Protein AF-A0A4R4G220-F1 (afdb_monomer_lite)

Sequence (124 aa):
MKGIEKYDNLSEVIPKLLPVLREAIQSEFLEIKEINRECEKFIATCERFPDLKNARYVIFSQHIKKNEHKNELFAFIDAEGNVLRHITGREMELYGLLGSCSNLHVSEEFEEHRRHCSGDECRH

pLDDT: mean 86.61, std 12.98, range [38.03, 97.38]

Foldseek 3Di:
DPDQFFFPCCCVFQVPADPVLRVCCRVLQKDKFFFPCPDPQNVVVCVVVVLLNQFGMKIWGPPDDPVCQQATWIFTAGRNRHTRDIDGSVRGPCPPGGDHPPPTDGDPVNVVVVVV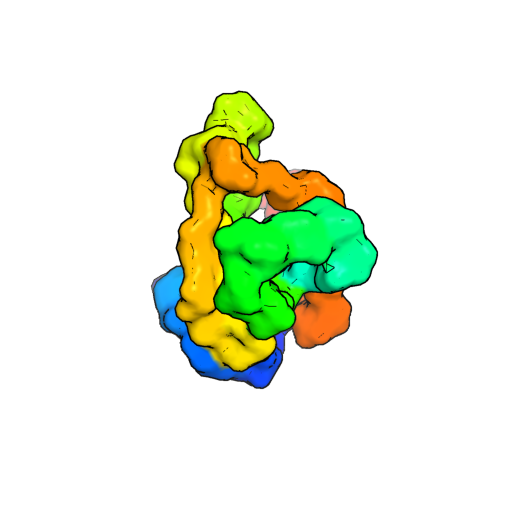VPPDDPDD

Structure (mmCIF, N/CA/C/O backbone):
data_AF-A0A4R4G220-F1
#
_entry.id   AF-A0A4R4G220-F1
#
loop_
_atom_site.group_PDB
_atom_site.id
_atom_site.type_symbol
_atom_site.label_atom_id
_atom_site.label_alt_id
_atom_site.label_comp_id
_atom_site.label_asym_id
_atom_site.label_entity_id
_atom_site.label_seq_id
_atom_site.pdbx_PDB_ins_code
_atom_site.Cartn_x
_atom_site.Cartn_y
_atom_site.Cartn_z
_atom_site.occupancy
_atom_site.B_iso_or_equiv
_atom_site.auth_seq_id
_atom_site.auth_comp_id
_atom_site.auth_asym_id
_atom_site.auth_atom_id
_atom_site.pdbx_PDB_model_num
ATOM 1 N N . MET A 1 1 ? 5.395 0.254 -22.558 1.00 38.81 1 MET A N 1
ATOM 2 C CA . MET A 1 1 ? 6.872 0.314 -22.523 1.00 38.81 1 MET A CA 1
ATOM 3 C C . MET A 1 1 ? 7.297 -0.603 -21.393 1.00 38.81 1 MET A C 1
ATOM 5 O O . MET A 1 1 ? 6.806 -0.395 -20.294 1.00 38.81 1 MET A O 1
ATOM 9 N N . LYS A 1 2 ? 8.079 -1.658 -21.652 1.00 56.09 2 LYS A N 1
ATOM 10 C CA . LYS A 1 2 ? 8.641 -2.470 -20.563 1.00 56.09 2 LYS A CA 1
ATOM 11 C C . LYS A 1 2 ? 9.820 -1.687 -19.990 1.00 56.09 2 LYS A C 1
ATOM 13 O O . LYS A 1 2 ? 10.901 -1.721 -20.565 1.00 56.09 2 LYS A O 1
ATOM 18 N N . GLY A 1 3 ? 9.542 -0.866 -18.981 1.00 71.19 3 GLY A N 1
ATOM 19 C CA . GLY A 1 3 ? 10.583 -0.307 -18.124 1.00 71.19 3 GLY A CA 1
ATOM 20 C C . GLY A 1 3 ? 11.136 -1.396 -17.208 1.00 71.19 3 GLY A C 1
ATOM 21 O O . GLY A 1 3 ? 10.536 -2.465 -17.092 1.00 71.19 3 GLY A O 1
ATOM 22 N N . ILE A 1 4 ? 12.274 -1.118 -16.584 1.00 84.00 4 ILE A N 1
ATOM 23 C CA . ILE A 1 4 ? 12.870 -2.002 -15.584 1.00 84.00 4 ILE A CA 1
ATOM 24 C C . ILE A 1 4 ? 11.982 -1.962 -14.338 1.00 84.00 4 ILE A C 1
ATOM 26 O O . ILE A 1 4 ? 11.670 -0.883 -13.834 1.00 84.00 4 ILE A O 1
ATOM 30 N N . GLU A 1 5 ? 11.528 -3.125 -13.876 1.00 91.44 5 GLU A N 1
ATOM 31 C CA . GLU A 1 5 ? 10.647 -3.221 -12.712 1.00 91.44 5 GLU A CA 1
ATOM 32 C C . GLU A 1 5 ? 11.437 -2.996 -11.421 1.00 91.44 5 GLU A C 1
ATOM 34 O O . GLU A 1 5 ? 12.432 -3.674 -11.171 1.00 91.44 5 GLU A O 1
ATOM 39 N N . LYS A 1 6 ? 10.970 -2.071 -10.575 1.00 93.31 6 LYS A N 1
ATOM 40 C CA . LYS A 1 6 ? 11.562 -1.788 -9.262 1.00 93.31 6 LYS A CA 1
ATOM 41 C C . LYS A 1 6 ? 11.624 -3.020 -8.366 1.00 93.31 6 LYS A C 1
ATOM 43 O O . LYS A 1 6 ? 12.655 -3.255 -7.750 1.00 93.31 6 LYS A O 1
ATOM 48 N N . TYR A 1 7 ? 10.529 -3.766 -8.263 1.00 95.25 7 TYR A N 1
ATOM 49 C CA . TYR A 1 7 ? 10.395 -4.927 -7.387 1.00 95.25 7 TYR A CA 1
ATOM 50 C C . TYR A 1 7 ? 10.150 -6.198 -8.196 1.00 95.25 7 TYR A C 1
ATOM 52 O O . TYR A 1 7 ? 9.171 -6.251 -8.940 1.00 95.25 7 TYR A O 1
ATOM 60 N N . ASP A 1 8 ? 10.961 -7.237 -8.009 1.00 93.94 8 ASP A N 1
ATOM 61 C CA . ASP A 1 8 ? 10.821 -8.497 -8.760 1.00 93.94 8 ASP A CA 1
ATOM 62 C C . ASP A 1 8 ? 9.675 -9.393 -8.247 1.00 93.94 8 ASP A C 1
ATOM 64 O O . ASP A 1 8 ? 9.118 -10.195 -8.995 1.00 93.94 8 ASP A O 1
ATOM 68 N N . ASN A 1 9 ? 9.260 -9.204 -6.991 1.00 95.81 9 ASN A N 1
ATOM 69 C CA . ASN A 1 9 ? 8.305 -10.067 -6.299 1.00 95.81 9 ASN A CA 1
ATOM 70 C C . ASN A 1 9 ? 6.994 -9.365 -5.903 1.00 95.81 9 ASN A C 1
ATOM 72 O O . ASN A 1 9 ? 6.158 -9.950 -5.212 1.00 95.81 9 ASN A O 1
ATOM 76 N N . LEU A 1 10 ? 6.760 -8.121 -6.345 1.00 94.56 10 LEU A N 1
ATOM 77 C CA . LEU A 1 10 ? 5.579 -7.340 -5.943 1.00 94.56 10 LEU A CA 1
ATOM 78 C C . LEU A 1 10 ? 4.257 -8.059 -6.255 1.00 94.56 10 LEU A C 1
ATOM 80 O O . LEU A 1 10 ? 3.328 -8.031 -5.449 1.00 94.56 10 LEU A O 1
ATOM 84 N N . SER A 1 11 ? 4.181 -8.726 -7.409 1.00 93.31 11 SER A N 1
ATOM 85 C CA . SER A 1 11 ? 2.992 -9.485 -7.825 1.00 93.31 11 SER A CA 1
ATOM 86 C C . SER A 1 11 ? 2.765 -10.753 -6.996 1.00 93.31 11 SER A C 1
ATOM 88 O O . SER A 1 11 ? 1.638 -11.236 -6.934 1.00 93.31 11 SER A O 1
ATOM 90 N N . GLU A 1 12 ? 3.812 -11.293 -6.376 1.00 95.06 12 GLU A N 1
ATOM 91 C CA . GLU A 1 12 ? 3.734 -12.474 -5.514 1.00 95.06 12 GLU A CA 1
ATOM 92 C C . GLU A 1 12 ? 3.333 -12.078 -4.092 1.00 95.06 12 GLU A C 1
ATOM 94 O O . GLU A 1 12 ? 2.472 -12.709 -3.481 1.00 95.06 12 GLU A O 1
ATOM 99 N N . VAL A 1 13 ? 3.924 -10.994 -3.583 1.00 95.19 13 VAL A N 1
ATOM 100 C CA . VAL A 1 13 ? 3.699 -10.494 -2.223 1.00 95.19 13 VAL A CA 1
ATOM 101 C C . VAL A 1 13 ? 2.340 -9.809 -2.084 1.00 95.19 13 VAL A C 1
ATOM 103 O O . VAL A 1 13 ? 1.698 -9.940 -1.043 1.00 95.19 13 VAL A O 1
ATOM 106 N N . ILE A 1 14 ? 1.894 -9.080 -3.113 1.00 96.31 14 ILE A N 1
ATOM 107 C CA . ILE A 1 14 ? 0.654 -8.290 -3.094 1.00 96.31 14 ILE A CA 1
ATOM 108 C C . ILE A 1 14 ? -0.201 -8.633 -4.333 1.00 96.31 14 ILE A C 1
ATOM 110 O O . ILE A 1 14 ? -0.364 -7.819 -5.253 1.00 96.31 14 ILE A O 1
ATOM 114 N N . PRO A 1 15 ? -0.749 -9.860 -4.399 1.00 95.50 15 PRO A N 1
ATOM 115 C CA . PRO A 1 15 ? -1.311 -10.420 -5.629 1.00 95.50 15 PRO A CA 1
ATOM 116 C C . PRO A 1 15 ? -2.564 -9.697 -6.134 1.00 95.50 15 PRO A C 1
ATOM 118 O O . PRO A 1 15 ? -2.781 -9.615 -7.346 1.00 95.50 15 PRO A O 1
ATOM 121 N N . LYS A 1 16 ? -3.378 -9.142 -5.229 1.00 97.00 16 LYS A N 1
ATOM 122 C CA . LYS A 1 16 ? -4.639 -8.449 -5.541 1.00 97.00 16 LYS A CA 1
ATOM 123 C C . LYS A 1 16 ? -4.457 -6.952 -5.791 1.00 97.00 16 LYS A C 1
ATOM 125 O O . LYS A 1 16 ? -5.445 -6.251 -6.006 1.00 97.00 16 LYS A O 1
ATOM 130 N N . LEU A 1 17 ? -3.218 -6.451 -5.792 1.00 96.38 17 LEU A N 1
ATOM 131 C CA . LEU A 1 17 ? -2.953 -5.048 -6.086 1.00 96.38 17 LEU A CA 1
ATOM 132 C C . LEU A 1 17 ? -3.439 -4.689 -7.493 1.00 96.38 17 LEU A C 1
ATOM 134 O O . LEU A 1 17 ? -3.080 -5.357 -8.467 1.00 96.38 17 LEU A O 1
ATOM 138 N N . LEU A 1 18 ? -4.209 -3.602 -7.590 1.00 94.69 18 LEU A N 1
ATOM 139 C CA . LEU A 1 18 ? -4.725 -3.097 -8.861 1.00 94.69 18 LEU A CA 1
ATOM 140 C C . LEU A 1 18 ? -3.579 -2.874 -9.867 1.00 94.69 18 LEU A C 1
ATOM 142 O O . LEU A 1 18 ? -2.587 -2.237 -9.499 1.00 94.69 18 LEU A O 1
ATOM 146 N N . PRO A 1 19 ? -3.718 -3.311 -11.135 1.00 94.69 19 PRO A N 1
ATOM 147 C CA . PRO A 1 19 ? -2.653 -3.198 -12.134 1.00 94.69 19 PRO A CA 1
ATOM 148 C C . PRO A 1 19 ? -2.093 -1.780 -12.281 1.00 94.69 19 PRO A C 1
ATOM 150 O O . PRO A 1 19 ? -0.884 -1.601 -12.284 1.00 94.69 19 PRO A O 1
ATOM 153 N N . VAL A 1 20 ? -2.959 -0.760 -12.277 1.00 93.50 20 VAL A N 1
ATOM 154 C CA . VAL A 1 20 ? -2.541 0.649 -12.377 1.00 93.50 20 VAL A CA 1
ATOM 155 C C . VAL A 1 20 ? -1.666 1.105 -11.201 1.00 93.50 20 VAL A C 1
ATOM 157 O O . VAL A 1 20 ? -0.720 1.862 -11.394 1.00 93.50 20 VAL A O 1
ATOM 160 N N . LEU A 1 21 ? -1.945 0.632 -9.981 1.00 94.38 21 LEU A N 1
ATOM 161 C CA . LEU A 1 21 ? -1.125 0.949 -8.808 1.00 94.38 21 LEU A CA 1
ATOM 162 C C . LEU A 1 21 ? 0.207 0.208 -8.868 1.00 94.38 21 LEU A C 1
ATOM 164 O O . LEU A 1 21 ? 1.241 0.782 -8.544 1.00 94.38 21 LEU A O 1
ATOM 168 N N . ARG A 1 22 ? 0.181 -1.051 -9.316 1.00 95.00 22 ARG A N 1
ATOM 169 C CA . ARG A 1 22 ? 1.385 -1.856 -9.524 1.00 95.00 22 ARG A CA 1
ATOM 170 C C . ARG A 1 22 ? 2.317 -1.187 -10.527 1.00 95.00 22 ARG A C 1
ATOM 172 O O . ARG A 1 22 ? 3.476 -0.970 -10.206 1.00 95.00 22 ARG A O 1
ATOM 179 N N . GLU A 1 23 ? 1.804 -0.813 -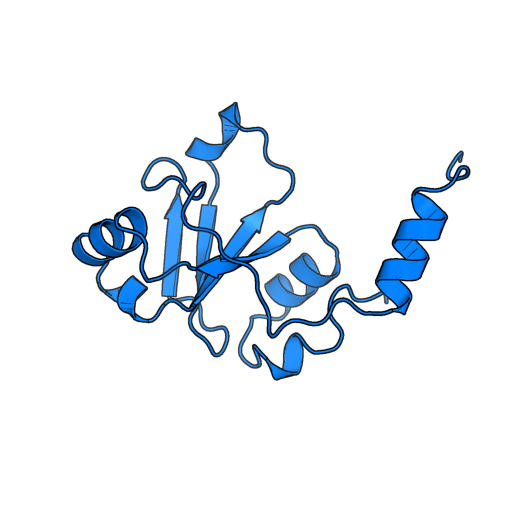11.695 1.00 94.19 23 GLU A N 1
ATOM 180 C CA . GLU A 1 23 ? 2.569 -0.115 -12.732 1.00 94.19 23 GLU A CA 1
ATOM 181 C C . GLU A 1 23 ? 3.167 1.194 -12.205 1.00 94.19 23 GLU A C 1
ATOM 183 O O . GLU A 1 23 ? 4.358 1.435 -12.382 1.00 94.19 23 GLU A O 1
ATOM 188 N N . ALA A 1 24 ? 2.378 1.998 -11.488 1.00 93.75 24 ALA A N 1
ATOM 189 C CA . ALA A 1 24 ? 2.843 3.262 -10.922 1.00 93.75 24 ALA A CA 1
ATOM 190 C C . ALA A 1 24 ? 3.919 3.094 -9.831 1.00 93.75 24 ALA A C 1
ATOM 192 O O . ALA A 1 24 ? 4.799 3.945 -9.704 1.00 93.75 24 ALA A O 1
ATOM 193 N N . ILE A 1 25 ? 3.864 2.012 -9.045 1.00 94.69 25 ILE A N 1
ATOM 194 C CA . ILE A 1 25 ? 4.911 1.663 -8.072 1.00 94.69 25 ILE A CA 1
ATOM 195 C C . ILE A 1 25 ? 6.178 1.193 -8.791 1.00 94.69 25 ILE A C 1
ATOM 197 O O . ILE A 1 25 ? 7.277 1.634 -8.452 1.00 94.69 25 ILE A O 1
ATOM 201 N N . GLN A 1 26 ? 6.030 0.325 -9.797 1.00 94.44 26 GLN A N 1
ATOM 202 C CA . GLN A 1 26 ? 7.162 -0.176 -10.579 1.00 94.44 26 GLN A CA 1
ATOM 203 C C . GLN A 1 26 ? 7.877 0.945 -11.342 1.00 94.44 26 GLN A C 1
ATOM 205 O O . GLN A 1 26 ? 9.083 0.860 -11.540 1.00 94.44 26 GLN A O 1
ATOM 210 N N . SER A 1 27 ? 7.163 2.011 -11.720 1.00 91.44 27 SER A N 1
ATOM 211 C CA . SER A 1 27 ? 7.721 3.179 -12.407 1.00 91.44 27 SER A CA 1
ATOM 212 C C . SER A 1 27 ? 8.213 4.301 -11.477 1.00 91.44 27 SER A C 1
ATOM 214 O O . SER A 1 27 ? 8.413 5.415 -11.957 1.00 91.44 27 SER A O 1
ATOM 216 N N . GLU A 1 28 ? 8.316 4.074 -10.161 1.00 90.56 28 GLU A N 1
ATOM 217 C CA . GLU A 1 28 ? 8.689 5.088 -9.147 1.00 90.56 28 GLU A CA 1
ATOM 218 C C . GLU A 1 28 ? 7.789 6.343 -9.102 1.00 90.56 28 GLU A C 1
ATOM 220 O O . GLU A 1 28 ? 8.164 7.378 -8.539 1.00 90.56 28 GLU A O 1
ATOM 225 N N . PHE A 1 29 ? 6.586 6.282 -9.680 1.00 90.00 29 PHE A N 1
ATOM 226 C CA . PHE A 1 29 ? 5.623 7.379 -9.577 1.00 90.00 29 PHE A CA 1
ATOM 227 C C . PHE A 1 29 ? 4.939 7.370 -8.207 1.00 90.00 29 PHE A C 1
ATOM 229 O O . PHE A 1 29 ? 4.756 8.415 -7.578 1.00 90.00 29 PHE A O 1
ATOM 236 N N . LEU A 1 30 ? 4.596 6.171 -7.735 1.00 93.12 30 LEU A N 1
ATOM 237 C CA . LEU A 1 30 ? 4.123 5.921 -6.381 1.00 93.12 30 LEU A CA 1
ATOM 238 C C . LEU A 1 30 ? 5.167 5.130 -5.595 1.00 93.12 30 LEU A C 1
ATOM 240 O O . LEU A 1 30 ? 5.960 4.372 -6.148 1.00 93.12 30 LEU A O 1
ATOM 244 N N . GLU A 1 31 ? 5.126 5.285 -4.281 1.00 93.19 31 GLU A N 1
ATOM 245 C CA . GLU A 1 31 ? 5.891 4.483 -3.338 1.00 93.19 31 GLU A CA 1
ATOM 246 C C . GLU A 1 31 ? 4.939 3.642 -2.492 1.00 93.19 31 GLU A C 1
ATOM 248 O O . GLU A 1 31 ? 3.816 4.059 -2.198 1.00 93.19 31 GLU A O 1
ATOM 253 N N . ILE A 1 32 ? 5.407 2.467 -2.078 1.00 95.19 32 ILE A N 1
ATOM 254 C CA . ILE A 1 32 ? 4.704 1.592 -1.147 1.00 95.19 32 ILE A CA 1
ATOM 255 C C . ILE A 1 32 ? 5.569 1.349 0.087 1.00 95.19 32 ILE A C 1
ATOM 257 O O . ILE A 1 32 ? 6.754 1.021 -0.003 1.00 95.19 32 ILE A O 1
ATOM 261 N N . LYS A 1 33 ? 4.974 1.525 1.266 1.00 94.81 33 LYS A N 1
ATOM 262 C CA . LYS A 1 33 ? 5.628 1.253 2.549 1.00 94.81 33 LYS A CA 1
ATOM 263 C C . LYS A 1 33 ? 4.747 0.404 3.441 1.00 94.81 33 LYS A C 1
ATOM 265 O O . LYS A 1 33 ? 3.522 0.487 3.393 1.00 94.81 33 LYS A O 1
ATOM 270 N N . GLU A 1 34 ? 5.392 -0.392 4.279 1.00 95.31 34 GLU A N 1
ATOM 271 C CA . GLU A 1 34 ? 4.727 -1.112 5.349 1.00 95.31 34 GLU A CA 1
ATOM 272 C C . GLU A 1 34 ? 4.313 -0.119 6.432 1.00 95.31 34 GLU A C 1
ATOM 274 O O . GLU A 1 34 ? 4.989 0.880 6.676 1.00 95.31 34 GLU A O 1
ATOM 279 N N . ILE A 1 35 ? 3.185 -0.377 7.078 1.00 94.50 35 ILE A N 1
ATOM 280 C CA . ILE A 1 35 ? 2.725 0.436 8.196 1.00 94.50 35 ILE A CA 1
ATOM 281 C C . ILE A 1 35 ? 3.368 -0.084 9.479 1.00 94.50 35 ILE A C 1
ATOM 283 O O . ILE A 1 35 ? 3.270 -1.272 9.792 1.00 94.50 35 ILE A O 1
ATOM 287 N N . ASN A 1 36 ? 3.957 0.811 10.271 1.00 93.25 36 ASN A N 1
ATOM 288 C CA . ASN A 1 36 ? 4.301 0.504 11.651 1.00 93.25 36 ASN A CA 1
ATOM 289 C C . ASN A 1 36 ? 3.014 0.428 12.484 1.00 93.25 36 ASN A C 1
ATOM 291 O O . ASN A 1 36 ? 2.493 1.438 12.956 1.00 93.25 36 ASN A O 1
ATOM 295 N N . ARG A 1 37 ? 2.496 -0.789 12.650 1.00 90.62 37 ARG A N 1
ATOM 296 C CA . ARG A 1 37 ? 1.228 -1.043 13.348 1.00 90.62 37 ARG A CA 1
ATOM 297 C C . ARG A 1 37 ? 1.323 -0.874 14.865 1.00 90.62 37 ARG A C 1
ATOM 299 O O . ARG A 1 37 ? 0.291 -0.806 15.524 1.00 90.62 37 ARG A O 1
ATOM 306 N N . GLU A 1 38 ? 2.538 -0.807 15.400 1.00 90.25 38 GLU A N 1
ATOM 307 C CA . GLU A 1 38 ? 2.806 -0.637 16.829 1.00 90.25 38 GLU A CA 1
ATOM 308 C C . GLU A 1 38 ? 2.935 0.840 17.222 1.00 90.25 38 GLU A C 1
ATOM 310 O O . GLU A 1 38 ? 2.979 1.157 18.409 1.00 90.25 38 GLU A O 1
ATOM 315 N N . CYS A 1 39 ? 2.984 1.768 16.258 1.00 90.06 39 CYS A N 1
ATOM 316 C CA . CYS A 1 39 ? 3.116 3.179 16.592 1.00 90.06 39 CYS A CA 1
ATOM 317 C C . CYS A 1 39 ? 1.791 3.773 17.093 1.00 90.06 39 CYS A C 1
ATOM 319 O O . CYS A 1 39 ? 0.713 3.528 16.542 1.00 90.06 39 CYS A O 1
ATOM 321 N N . GLU A 1 40 ? 1.882 4.629 18.114 1.00 90.31 40 GLU A N 1
ATOM 322 C CA . GLU A 1 40 ? 0.723 5.274 18.751 1.00 90.31 40 GLU A CA 1
ATOM 323 C C . GLU A 1 40 ? -0.150 6.029 17.743 1.00 90.31 40 GLU A C 1
ATOM 325 O O . GLU A 1 40 ? -1.377 5.998 17.819 1.00 90.31 40 GLU A O 1
ATOM 330 N N . LYS A 1 41 ? 0.480 6.657 16.742 1.00 89.88 41 LYS A N 1
ATOM 331 C CA . LYS A 1 41 ? -0.219 7.388 15.681 1.00 89.88 41 LYS A CA 1
ATOM 332 C C . LYS A 1 41 ? -1.139 6.468 14.873 1.00 89.88 41 LYS A C 1
ATOM 334 O O . LYS A 1 41 ? -2.269 6.855 14.568 1.00 89.88 41 LYS A O 1
ATOM 339 N N . PHE A 1 42 ? -0.685 5.263 14.526 1.00 90.94 42 PHE A N 1
ATOM 340 C CA . PHE A 1 42 ? -1.513 4.311 13.789 1.00 90.94 42 PHE A CA 1
ATOM 341 C C . PHE A 1 42 ? -2.649 3.772 14.652 1.00 90.94 42 PHE A C 1
ATOM 343 O O . PHE A 1 42 ? -3.787 3.708 14.189 1.00 90.94 42 PHE A O 1
ATOM 350 N N . ILE A 1 43 ? -2.355 3.451 15.913 1.00 91.88 43 ILE A N 1
ATOM 351 C CA . ILE A 1 43 ? -3.347 2.971 16.878 1.00 91.88 43 ILE A CA 1
ATOM 352 C C . ILE A 1 43 ? -4.471 4.005 17.037 1.00 91.88 43 ILE A C 1
ATOM 354 O O . ILE A 1 43 ? -5.633 3.670 16.815 1.00 91.88 43 ILE A O 1
ATOM 358 N N . ALA A 1 44 ? -4.131 5.273 17.287 1.00 90.75 44 ALA A N 1
ATOM 359 C CA . ALA A 1 44 ? -5.103 6.365 17.384 1.00 90.75 44 ALA A CA 1
ATOM 360 C C . ALA A 1 44 ? -5.890 6.570 16.076 1.00 90.75 44 ALA A C 1
ATOM 362 O O . ALA A 1 44 ? -7.093 6.833 16.080 1.00 90.75 44 ALA A O 1
ATOM 363 N N . THR A 1 45 ? -5.237 6.400 14.923 1.00 89.62 45 THR A N 1
ATOM 364 C CA . THR A 1 45 ? -5.920 6.475 13.623 1.00 89.62 45 THR A CA 1
ATOM 365 C C . THR A 1 45 ? -6.936 5.340 13.464 1.00 89.62 45 THR A C 1
ATOM 367 O O . THR A 1 45 ? -8.037 5.578 12.970 1.00 89.62 45 THR A O 1
ATOM 370 N N . CYS A 1 46 ? -6.621 4.130 13.928 1.00 92.56 46 CYS A N 1
ATOM 371 C CA . CYS A 1 46 ? -7.534 2.986 13.897 1.00 92.56 46 CYS A CA 1
ATOM 372 C C . CYS A 1 46 ? -8.758 3.158 14.810 1.00 92.56 46 CYS A C 1
ATOM 374 O O . CYS A 1 46 ? -9.776 2.504 14.587 1.00 92.56 46 CYS A O 1
ATOM 376 N N . GLU A 1 47 ? -8.693 4.016 15.831 1.00 92.12 47 GLU A N 1
ATOM 377 C CA . GLU A 1 47 ? -9.868 4.378 16.636 1.00 92.12 47 GLU A CA 1
ATOM 378 C C . GLU A 1 47 ? -10.850 5.232 15.827 1.00 92.12 47 GLU A C 1
ATOM 380 O O . GLU A 1 47 ? -12.063 5.031 15.901 1.00 92.12 47 GLU A O 1
ATOM 385 N N . ARG A 1 48 ? -10.328 6.146 14.999 1.00 91.25 48 ARG A N 1
ATOM 386 C CA . ARG A 1 48 ? -11.125 7.002 14.108 1.00 91.25 48 ARG A CA 1
ATOM 387 C C . ARG A 1 48 ? -11.581 6.279 12.835 1.00 91.25 48 ARG A C 1
ATOM 389 O O . ARG A 1 48 ? -12.669 6.557 12.333 1.00 91.25 48 ARG A O 1
ATOM 396 N N . PHE A 1 49 ? -10.765 5.362 12.321 1.00 92.00 49 PHE A N 1
ATOM 397 C CA . PHE A 1 49 ? -10.995 4.599 11.092 1.00 92.00 49 PHE A CA 1
ATOM 398 C C . PHE A 1 49 ? -10.773 3.096 11.350 1.00 92.00 49 PHE A C 1
ATOM 400 O O . PHE A 1 49 ? -9.682 2.573 11.109 1.00 92.00 49 PHE A O 1
ATOM 407 N N . PRO A 1 50 ? -11.786 2.381 11.877 1.00 92.75 50 PRO A N 1
ATOM 408 C CA . PRO A 1 50 ? -11.633 0.993 12.326 1.00 92.75 50 PRO A CA 1
ATOM 409 C C . PRO A 1 50 ? -11.255 -0.012 11.234 1.00 92.75 50 PRO A C 1
ATOM 411 O O . PRO A 1 50 ? -10.686 -1.059 11.537 1.00 92.75 50 PRO A O 1
ATOM 414 N N . ASP A 1 51 ? -11.557 0.296 9.976 1.00 92.81 51 ASP A N 1
ATOM 415 C CA . ASP A 1 51 ? -11.182 -0.494 8.803 1.00 92.81 51 ASP A CA 1
ATOM 416 C C . ASP A 1 51 ? -9.664 -0.566 8.593 1.00 92.81 51 ASP A C 1
ATOM 418 O O . ASP A 1 51 ? -9.159 -1.579 8.105 1.00 92.81 51 ASP A O 1
ATOM 422 N N . LEU A 1 52 ? -8.914 0.440 9.055 1.00 93.94 52 LEU A N 1
ATOM 423 C CA . LEU A 1 52 ? -7.453 0.435 8.978 1.00 93.94 52 LEU A CA 1
ATOM 424 C C . LEU A 1 52 ? -6.789 -0.622 9.860 1.00 93.94 52 LEU A C 1
ATOM 426 O O . LEU A 1 52 ? -5.618 -0.909 9.651 1.00 93.94 52 LEU A O 1
ATOM 430 N N . LYS A 1 53 ? -7.495 -1.266 10.798 1.00 93.56 53 LYS A N 1
ATOM 431 C CA . LYS A 1 53 ? -6.910 -2.342 11.625 1.00 93.56 53 LYS A CA 1
ATOM 432 C C . LYS A 1 53 ? -6.324 -3.486 10.787 1.00 93.56 53 LYS A C 1
ATOM 434 O O . LYS A 1 53 ? -5.368 -4.140 11.216 1.00 93.56 53 LYS A O 1
ATOM 439 N N . ASN A 1 54 ? -6.879 -3.686 9.591 1.00 95.25 54 ASN A N 1
ATOM 440 C CA . ASN A 1 54 ? -6.444 -4.686 8.618 1.00 95.25 54 ASN A CA 1
ATOM 441 C C . ASN A 1 54 ? -5.406 -4.150 7.616 1.00 95.25 54 ASN A C 1
ATOM 443 O O . ASN A 1 54 ? -4.929 -4.911 6.776 1.00 95.25 54 ASN A O 1
ATOM 447 N N . ALA A 1 55 ? -5.052 -2.864 7.683 1.00 95.88 55 ALA A N 1
ATOM 448 C CA . ALA A 1 55 ? -4.075 -2.270 6.787 1.00 95.88 55 ALA A CA 1
ATOM 449 C C . ALA A 1 55 ? -2.673 -2.808 7.086 1.00 95.88 55 ALA A C 1
ATOM 451 O O . ALA A 1 55 ? -2.238 -2.887 8.241 1.00 95.88 55 ALA A O 1
ATOM 452 N N . ARG A 1 56 ? -1.966 -3.170 6.016 1.00 95.94 56 ARG A N 1
ATOM 453 C CA . ARG A 1 56 ? -0.588 -3.663 6.058 1.00 95.94 56 ARG A CA 1
ATOM 454 C C . ARG A 1 56 ? 0.370 -2.688 5.393 1.00 95.94 56 ARG A C 1
ATOM 456 O O . ARG A 1 56 ? 1.456 -2.462 5.924 1.00 95.94 56 ARG A O 1
ATOM 463 N N . TYR A 1 57 ? -0.056 -2.094 4.282 1.00 96.69 57 TYR A N 1
ATOM 464 C CA . TYR A 1 57 ? 0.756 -1.171 3.504 1.00 96.69 57 TYR A CA 1
ATOM 465 C C . TYR A 1 57 ? 0.013 0.132 3.231 1.00 96.69 57 TYR A C 1
ATOM 467 O O . TYR A 1 57 ? -1.218 0.211 3.296 1.00 96.69 57 TYR A O 1
ATOM 475 N N . VAL A 1 58 ? 0.788 1.151 2.886 1.00 95.50 58 VAL A N 1
ATOM 476 C CA . VAL A 1 58 ? 0.298 2.437 2.412 1.00 95.50 58 VAL A CA 1
ATOM 477 C C . VAL A 1 58 ? 1.016 2.829 1.129 1.00 95.50 58 VAL A C 1
ATOM 479 O O . VAL A 1 58 ? 2.235 2.681 1.020 1.00 95.50 58 VAL A O 1
ATOM 482 N N . ILE A 1 59 ? 0.240 3.315 0.163 1.00 95.12 59 ILE A N 1
ATOM 483 C CA . ILE A 1 59 ? 0.712 3.825 -1.122 1.00 95.12 59 ILE A CA 1
ATOM 484 C C . ILE A 1 59 ? 0.537 5.343 -1.137 1.00 95.12 59 ILE A C 1
ATOM 486 O O . ILE A 1 59 ? -0.526 5.855 -0.774 1.00 95.12 59 ILE A O 1
ATOM 490 N N . PHE A 1 60 ? 1.579 6.057 -1.552 1.00 93.12 60 PHE A N 1
ATOM 491 C CA . PHE A 1 60 ? 1.623 7.519 -1.587 1.00 93.12 60 PHE A CA 1
ATOM 492 C C . PHE A 1 60 ? 2.560 8.007 -2.698 1.00 93.12 60 PHE A C 1
ATOM 494 O O . PHE A 1 60 ? 3.262 7.210 -3.322 1.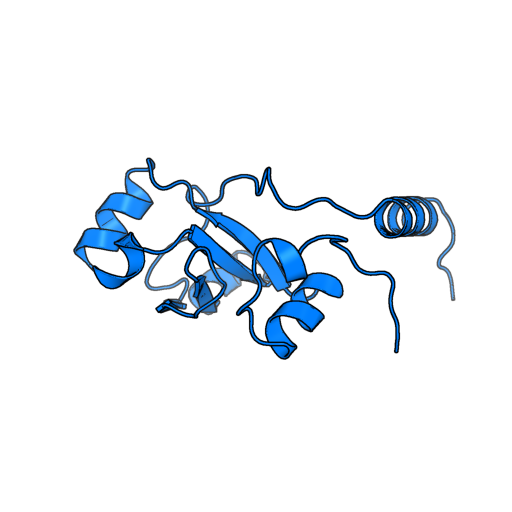00 93.12 60 PHE A O 1
ATOM 501 N N . SER A 1 61 ? 2.559 9.307 -2.983 1.00 89.50 61 SER A N 1
ATOM 502 C CA . SER A 1 61 ? 3.416 9.875 -4.022 1.00 89.50 61 SER A CA 1
ATOM 503 C C . SER A 1 61 ? 4.788 10.209 -3.446 1.00 89.50 61 SER A C 1
ATOM 505 O O . SER A 1 61 ? 4.914 10.928 -2.457 1.00 89.50 61 SER A O 1
ATOM 507 N N . GLN A 1 62 ? 5.851 9.715 -4.078 1.00 79.50 62 GLN A N 1
ATOM 508 C CA . GLN A 1 62 ? 7.212 9.940 -3.585 1.00 79.50 62 GLN A CA 1
ATOM 509 C C . GLN A 1 62 ? 7.670 11.404 -3.732 1.00 79.50 62 GLN A C 1
ATOM 511 O O . GLN A 1 62 ? 8.557 11.857 -3.008 1.00 79.50 62 GLN A O 1
ATOM 516 N N . HIS A 1 63 ? 7.062 12.153 -4.658 1.00 74.62 63 HIS A N 1
ATOM 517 C CA . HIS A 1 63 ? 7.594 13.428 -5.157 1.00 74.62 63 HIS A CA 1
ATOM 518 C C . HIS A 1 63 ? 6.850 14.670 -4.646 1.00 74.62 63 HIS A C 1
ATOM 520 O O . HIS A 1 63 ? 7.091 15.777 -5.133 1.00 74.62 63 HIS A O 1
ATOM 526 N N . ILE A 1 64 ? 5.946 14.532 -3.669 1.00 69.88 64 ILE A N 1
ATOM 527 C CA . ILE A 1 64 ? 5.171 15.674 -3.166 1.00 69.88 64 ILE A CA 1
ATOM 528 C C . ILE A 1 64 ? 5.976 16.468 -2.136 1.00 69.88 64 ILE A C 1
ATOM 530 O O . ILE A 1 64 ? 6.514 15.945 -1.156 1.00 69.88 64 ILE A O 1
ATOM 534 N N . LYS A 1 65 ? 6.026 17.787 -2.346 1.00 72.25 65 LYS A N 1
ATOM 535 C CA . LYS A 1 65 ? 6.679 18.734 -1.439 1.00 72.25 65 LYS A CA 1
ATOM 536 C C . LYS A 1 65 ? 5.952 18.772 -0.096 1.00 72.25 65 LYS A C 1
ATOM 538 O O . LYS A 1 65 ? 4.728 18.823 -0.041 1.00 72.25 65 LYS A O 1
ATOM 543 N N . LYS A 1 66 ? 6.706 18.869 1.003 1.00 69.31 66 LYS A N 1
ATOM 544 C CA . LYS A 1 66 ? 6.177 18.853 2.383 1.00 69.31 66 LYS A CA 1
ATOM 545 C C . LYS A 1 66 ? 5.032 19.850 2.646 1.00 69.31 66 LYS A C 1
ATOM 547 O O . LYS A 1 66 ? 4.140 19.575 3.440 1.00 69.31 66 LYS A O 1
ATOM 552 N N . ASN A 1 67 ? 5.026 21.007 1.982 1.00 73.38 67 ASN A N 1
ATOM 553 C CA . ASN A 1 67 ? 3.971 22.025 2.106 1.00 73.38 67 ASN A CA 1
ATOM 554 C C . ASN A 1 67 ? 2.643 21.647 1.412 1.00 73.38 67 ASN A C 1
ATOM 556 O O . ASN A 1 67 ? 1.605 22.247 1.705 1.00 73.38 67 ASN A O 1
ATOM 560 N N . GLU A 1 68 ? 2.663 20.652 0.528 1.00 75.75 68 GLU A N 1
ATOM 561 C CA . GLU A 1 68 ? 1.507 20.137 -0.212 1.00 75.75 68 GLU A CA 1
ATOM 562 C C . GLU A 1 68 ? 0.956 18.833 0.374 1.00 75.75 68 GLU A C 1
ATOM 564 O O . GLU A 1 68 ? -0.142 18.428 0.002 1.00 75.75 68 GLU A O 1
ATOM 569 N N . HIS A 1 69 ? 1.638 18.241 1.362 1.00 74.50 69 HIS A N 1
ATOM 570 C CA . HIS A 1 69 ? 1.264 16.968 2.001 1.00 74.50 69 HIS A CA 1
ATOM 571 C C . HIS A 1 69 ? -0.173 16.944 2.502 1.00 74.50 69 HIS A C 1
ATOM 573 O O . HIS A 1 69 ? -0.860 15.943 2.380 1.00 74.50 69 HIS A O 1
ATOM 579 N N . LYS A 1 70 ? -0.689 18.076 2.985 1.00 76.31 70 LYS A N 1
ATOM 580 C CA . LYS A 1 70 ? -2.088 18.205 3.419 1.00 76.31 70 LYS A CA 1
ATOM 581 C C . LYS A 1 70 ? -3.112 17.868 2.317 1.00 76.31 70 LYS A C 1
ATOM 583 O O . LYS A 1 70 ? -4.250 17.529 2.616 1.00 76.31 70 LYS A O 1
ATOM 588 N N . ASN A 1 71 ? -2.742 18.011 1.049 1.00 79.12 71 ASN A N 1
ATOM 589 C CA . ASN A 1 71 ? -3.599 17.704 -0.095 1.00 79.12 71 ASN A CA 1
ATOM 590 C C . ASN A 1 71 ? -3.276 16.337 -0.713 1.00 79.12 71 ASN A C 1
ATOM 592 O O . ASN A 1 71 ? -3.912 15.956 -1.692 1.00 79.12 71 ASN A O 1
ATOM 596 N N . GLU A 1 72 ? -2.290 15.624 -0.171 1.00 83.62 72 GLU A N 1
ATOM 597 C CA . GLU A 1 72 ? -1.920 14.303 -0.645 1.00 83.62 72 GLU A CA 1
ATOM 598 C C . GLU A 1 72 ? -2.961 13.270 -0.220 1.00 83.62 72 GLU A C 1
ATOM 600 O O . GLU A 1 72 ? -3.565 13.380 0.851 1.00 83.62 72 GLU A O 1
ATOM 605 N N . LEU A 1 73 ? -3.176 12.285 -1.088 1.00 88.88 73 LEU A N 1
ATOM 606 C CA . LEU A 1 73 ? -4.056 11.156 -0.848 1.00 88.88 73 LEU A CA 1
ATOM 607 C C . LEU A 1 73 ? -3.209 9.905 -0.636 1.00 88.88 73 LEU A C 1
ATOM 609 O O . LEU A 1 73 ? -2.391 9.551 -1.481 1.00 88.88 73 LEU A O 1
ATOM 613 N N . PHE A 1 74 ? -3.450 9.222 0.473 1.00 92.31 74 PHE A N 1
ATOM 614 C CA . PHE A 1 74 ? -2.777 7.987 0.842 1.00 92.31 74 PHE A CA 1
ATOM 615 C C . PHE A 1 74 ? -3.748 6.828 0.692 1.00 92.31 74 PHE A C 1
ATOM 617 O O . PHE A 1 74 ? -4.836 6.859 1.272 1.00 92.31 74 PHE A O 1
ATOM 624 N N . ALA A 1 75 ? -3.366 5.805 -0.068 1.00 95.12 75 ALA A N 1
ATOM 625 C CA . ALA A 1 75 ? -4.163 4.595 -0.211 1.00 95.12 75 ALA A CA 1
ATOM 626 C C . ALA A 1 75 ? -3.660 3.534 0.771 1.00 95.12 75 ALA A C 1
ATOM 628 O O . ALA A 1 75 ? -2.553 3.016 0.633 1.00 95.12 75 ALA A O 1
ATOM 629 N N . PHE A 1 76 ? -4.478 3.215 1.769 1.00 95.94 76 PHE A N 1
ATOM 630 C CA . PHE A 1 76 ? -4.225 2.141 2.720 1.00 95.94 76 PHE A CA 1
ATOM 631 C C . PHE A 1 76 ? -4.768 0.835 2.157 1.00 95.94 76 PHE A C 1
ATOM 633 O O . PHE A 1 76 ? -5.937 0.759 1.764 1.00 95.94 76 PHE A O 1
ATOM 640 N N . ILE A 1 77 ? -3.923 -0.191 2.139 1.00 97.38 77 ILE A N 1
ATOM 641 C CA . ILE A 1 77 ? -4.250 -1.501 1.577 1.00 97.38 77 ILE A CA 1
ATOM 642 C C . ILE A 1 77 ? -3.983 -2.613 2.593 1.00 97.38 77 ILE A C 1
ATOM 644 O O . ILE A 1 77 ? -3.150 -2.473 3.497 1.00 97.38 77 ILE A O 1
ATOM 648 N N . ASP A 1 78 ? -4.699 -3.723 2.451 1.00 96.94 78 ASP A N 1
ATOM 649 C CA . ASP A 1 78 ? -4.440 -4.934 3.229 1.00 96.94 78 ASP A CA 1
ATOM 650 C C . ASP A 1 78 ? -3.196 -5.695 2.733 1.00 96.94 78 ASP A C 1
ATOM 652 O O . ASP A 1 78 ? -2.473 -5.249 1.841 1.00 96.94 78 ASP A O 1
ATOM 656 N N . ALA A 1 79 ? -2.919 -6.848 3.344 1.00 95.88 79 ALA A N 1
ATOM 657 C CA . ALA A 1 79 ? -1.762 -7.667 2.997 1.00 95.88 79 ALA A CA 1
ATOM 658 C C . ALA A 1 79 ? -1.822 -8.258 1.577 1.00 95.88 79 ALA A C 1
ATOM 660 O O . ALA A 1 79 ? -0.774 -8.557 1.016 1.00 95.88 79 ALA A O 1
ATOM 661 N N . GLU A 1 80 ? -3.015 -8.426 1.002 1.00 96.50 80 GLU A N 1
ATOM 662 C CA . GLU A 1 80 ? -3.186 -9.011 -0.330 1.00 96.50 80 GLU A CA 1
ATOM 663 C C . GLU A 1 80 ? -3.184 -7.953 -1.439 1.00 96.50 80 GLU A C 1
ATOM 665 O O . GLU A 1 80 ? -2.951 -8.291 -2.599 1.00 96.50 80 GLU A O 1
ATOM 670 N N . GLY A 1 81 ? -3.443 -6.686 -1.105 1.00 95.88 81 GLY A N 1
ATOM 671 C CA . GLY A 1 81 ? -3.472 -5.562 -2.041 1.00 95.88 81 GLY A CA 1
ATOM 672 C C . GLY A 1 81 ? -4.834 -4.918 -2.244 1.00 95.88 81 GLY A C 1
ATOM 673 O O . GLY A 1 81 ? -4.961 -4.055 -3.115 1.00 95.88 81 GLY A O 1
ATOM 674 N N . ASN A 1 82 ? -5.850 -5.313 -1.473 1.00 97.00 82 ASN A N 1
ATOM 675 C CA . ASN A 1 82 ? -7.162 -4.688 -1.568 1.00 97.00 82 ASN A CA 1
ATOM 676 C C . ASN A 1 82 ? -7.126 -3.320 -0.889 1.00 97.00 82 ASN A C 1
ATOM 678 O O . ASN A 1 82 ? -6.622 -3.173 0.228 1.00 97.00 82 ASN A O 1
ATOM 682 N N . VAL A 1 83 ? -7.696 -2.316 -1.552 1.00 96.44 83 VAL A N 1
ATOM 683 C CA . VAL A 1 83 ? -7.805 -0.971 -0.987 1.00 96.44 83 VAL A CA 1
ATOM 684 C C . VAL A 1 83 ? -8.845 -0.969 0.124 1.00 96.44 83 VAL A C 1
ATOM 686 O O . VAL A 1 83 ? -10.017 -1.252 -0.112 1.00 96.44 83 VAL A O 1
ATOM 689 N N . LEU A 1 84 ? -8.406 -0.615 1.330 1.00 96.06 84 LEU A N 1
ATOM 690 C CA . LEU A 1 84 ? -9.269 -0.476 2.497 1.00 96.06 84 LEU A CA 1
ATOM 691 C C . LEU A 1 84 ? -9.850 0.934 2.562 1.00 96.06 84 LEU A C 1
ATOM 693 O O . LEU A 1 84 ? -11.058 1.107 2.711 1.00 96.06 84 LEU A O 1
ATOM 697 N N . ARG A 1 85 ? -8.988 1.951 2.433 1.00 94.81 85 ARG A N 1
ATOM 698 C CA . ARG A 1 85 ? -9.392 3.355 2.543 1.00 94.81 85 ARG A CA 1
ATOM 699 C C . ARG A 1 85 ? -8.389 4.297 1.894 1.00 94.81 85 ARG A C 1
ATOM 701 O O . ARG A 1 85 ? -7.188 4.042 1.889 1.00 94.81 85 ARG A O 1
ATOM 708 N N . HIS A 1 86 ? -8.899 5.431 1.429 1.00 94.38 86 HIS A N 1
ATOM 709 C CA . HIS A 1 86 ? -8.089 6.595 1.099 1.00 94.38 86 HIS A CA 1
ATOM 710 C C . HIS A 1 86 ? -8.180 7.631 2.220 1.00 94.38 86 HIS A C 1
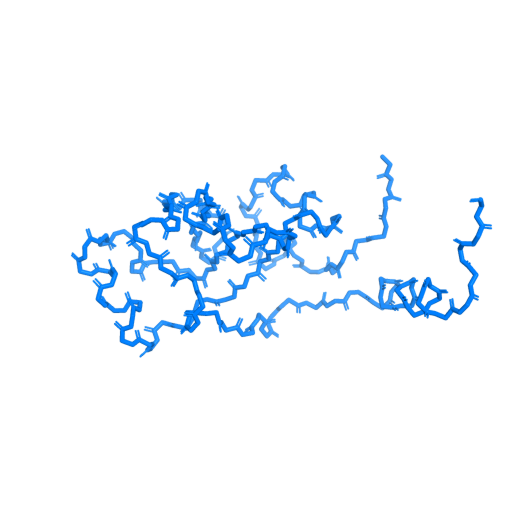ATOM 712 O O . HIS A 1 86 ? -9.282 7.931 2.681 1.00 94.38 86 HIS A O 1
ATOM 718 N N . ILE A 1 87 ? -7.043 8.170 2.653 1.00 91.88 87 ILE A N 1
ATOM 719 C CA . ILE A 1 87 ? -6.962 9.199 3.699 1.00 91.88 87 ILE A CA 1
ATOM 720 C C . ILE A 1 87 ? -6.135 10.358 3.179 1.00 91.88 87 ILE A C 1
ATOM 722 O O . ILE A 1 87 ? -5.111 10.152 2.533 1.00 91.88 87 ILE A O 1
ATOM 726 N N . THR A 1 88 ? -6.575 11.579 3.455 1.00 90.12 88 THR A N 1
ATOM 727 C CA . THR A 1 88 ? -5.826 12.771 3.057 1.00 90.12 88 THR A CA 1
ATOM 728 C C . THR A 1 88 ? -4.788 13.173 4.102 1.00 90.12 88 THR A C 1
ATOM 730 O O . THR A 1 88 ? -4.981 12.960 5.301 1.00 90.12 88 THR A O 1
ATOM 733 N N . GLY A 1 89 ? -3.729 13.873 3.691 1.00 87.00 89 GLY A N 1
ATOM 734 C CA . GLY A 1 89 ? -2.746 14.424 4.631 1.00 87.00 89 GLY A CA 1
ATOM 735 C C . GLY A 1 89 ? -3.286 15.467 5.612 1.00 87.00 89 GLY A C 1
ATOM 736 O O . GLY A 1 89 ? -2.648 15.755 6.622 1.00 87.00 89 GLY A O 1
ATOM 737 N N . ARG A 1 90 ? -4.474 16.034 5.357 1.00 85.75 90 ARG A N 1
ATOM 738 C CA . ARG A 1 90 ? -5.218 16.847 6.339 1.00 85.75 90 ARG A CA 1
ATOM 739 C C . ARG A 1 90 ? -5.751 16.014 7.493 1.00 85.75 90 ARG A C 1
ATOM 741 O O . ARG A 1 90 ? -5.879 16.522 8.601 1.00 85.75 90 ARG A O 1
ATOM 748 N N . GLU A 1 91 ? -6.138 14.778 7.215 1.00 85.94 91 GLU A N 1
ATOM 749 C CA . GLU A 1 91 ? -6.742 13.897 8.204 1.00 85.94 91 GLU A CA 1
ATOM 750 C C . GLU A 1 91 ? -5.692 13.168 9.031 1.00 85.94 91 GLU A C 1
ATOM 752 O O . GLU A 1 91 ? -5.968 12.859 10.192 1.00 85.94 91 GLU A O 1
ATOM 757 N N . MET A 1 92 ? -4.522 12.902 8.442 1.00 83.69 92 MET A N 1
ATOM 758 C CA . MET A 1 92 ? -3.464 12.113 9.057 1.00 83.69 92 MET A CA 1
ATOM 759 C C . MET A 1 92 ? -2.096 12.415 8.437 1.00 83.69 92 MET A C 1
ATOM 761 O O . MET A 1 92 ? -1.959 12.469 7.224 1.00 83.69 92 MET A O 1
ATOM 765 N N . GLU A 1 93 ? -1.054 12.533 9.255 1.00 83.06 93 GLU A N 1
ATOM 766 C CA . GLU A 1 93 ? 0.323 12.685 8.772 1.00 83.06 93 GLU A CA 1
ATOM 767 C C . GLU A 1 93 ? 1.019 11.319 8.627 1.00 83.06 93 GLU A C 1
ATOM 769 O O . GLU A 1 93 ? 1.156 10.600 9.620 1.00 83.06 93 GLU A O 1
ATOM 774 N N . LEU A 1 94 ? 1.533 10.993 7.431 1.00 81.81 94 LEU A N 1
ATOM 775 C CA . LEU A 1 94 ? 2.256 9.733 7.174 1.00 81.81 94 LEU A CA 1
ATOM 776 C C . LEU A 1 94 ? 3.607 9.620 7.884 1.00 81.81 94 LEU A C 1
ATOM 778 O O . LEU A 1 94 ? 4.027 8.516 8.233 1.00 81.81 94 LEU A O 1
ATOM 782 N N . TYR A 1 95 ? 4.323 10.730 8.078 1.00 76.75 95 TYR A N 1
ATOM 783 C CA . TYR A 1 95 ? 5.650 10.687 8.689 1.00 76.75 95 TYR A CA 1
ATOM 784 C C . TYR A 1 95 ? 5.576 10.124 10.115 1.00 76.75 95 TYR A C 1
ATOM 786 O O . TYR A 1 95 ? 4.765 10.561 10.931 1.00 76.75 95 TYR A O 1
ATOM 794 N N . GLY A 1 96 ? 6.405 9.119 10.411 1.00 80.06 96 GLY A N 1
ATOM 795 C CA . GLY A 1 96 ? 6.360 8.364 11.673 1.00 80.06 96 GLY A CA 1
ATOM 796 C C . GLY A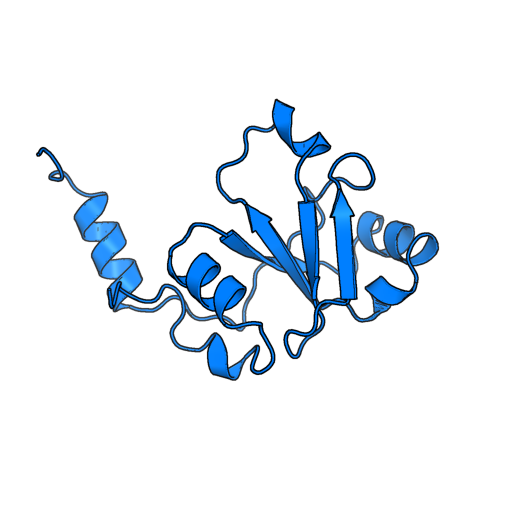 1 96 ? 5.410 7.157 11.674 1.00 80.06 96 GLY A C 1
ATOM 797 O O . GLY A 1 96 ? 5.366 6.426 12.659 1.00 80.06 96 GLY A O 1
ATOM 798 N N . LEU A 1 97 ? 4.678 6.918 10.580 1.00 86.69 97 LEU A N 1
ATOM 799 C CA . LEU A 1 97 ? 3.869 5.711 10.373 1.00 86.69 97 LEU A CA 1
ATOM 800 C C . LEU A 1 97 ? 4.556 4.669 9.480 1.00 86.69 97 LEU A C 1
ATOM 802 O O . LEU A 1 97 ? 4.155 3.509 9.459 1.00 86.69 97 LEU A O 1
ATOM 806 N N . LEU A 1 98 ? 5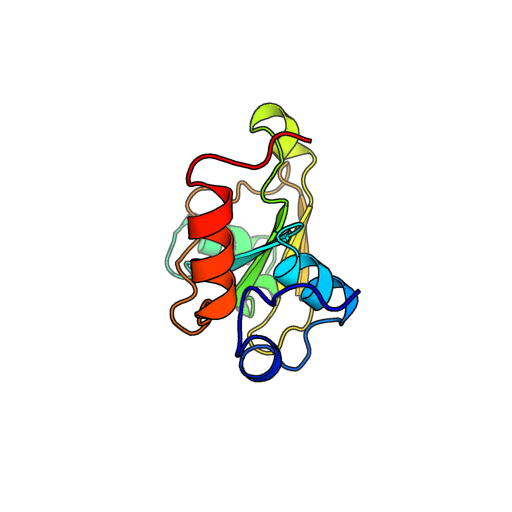.544 5.100 8.697 1.00 89.69 98 LEU A N 1
ATOM 807 C CA . LEU A 1 98 ? 6.156 4.294 7.645 1.00 89.69 98 LEU A CA 1
ATOM 808 C C . LEU A 1 98 ? 7.235 3.373 8.223 1.00 89.69 98 LEU A C 1
ATOM 810 O O . LEU A 1 98 ? 8.174 3.836 8.870 1.00 89.69 98 LEU A O 1
ATOM 814 N N . GLY A 1 99 ? 7.109 2.081 7.945 1.00 86.44 99 GLY A N 1
ATOM 815 C CA . GLY A 1 99 ? 8.117 1.049 8.149 1.00 86.44 99 GLY A CA 1
ATOM 816 C C . GLY A 1 99 ? 8.766 0.617 6.830 1.00 86.44 99 GLY A C 1
ATOM 817 O O . GLY A 1 99 ? 8.356 1.009 5.733 1.00 86.44 99 GLY A O 1
ATOM 818 N N . SER A 1 100 ? 9.810 -0.202 6.931 1.00 86.00 100 SER A N 1
ATOM 819 C CA . SER A 1 100 ? 10.438 -0.845 5.773 1.00 86.00 100 SER A CA 1
ATOM 820 C C . SER A 1 100 ? 9.606 -2.036 5.297 1.00 86.00 100 SER A C 1
ATOM 822 O O . SER A 1 100 ? 9.246 -2.875 6.117 1.00 86.00 100 SER A O 1
ATOM 824 N N . CYS A 1 101 ? 9.384 -2.166 3.987 1.00 87.94 101 CYS A N 1
ATOM 825 C CA . CYS A 1 101 ? 8.861 -3.398 3.390 1.00 87.94 101 CYS A CA 1
ATOM 826 C C . CYS A 1 101 ? 9.988 -4.432 3.301 1.00 87.94 101 CYS A C 1
ATOM 828 O O . CYS A 1 101 ? 10.713 -4.459 2.312 1.00 87.94 101 CYS A O 1
ATOM 830 N N . SER A 1 102 ? 10.175 -5.250 4.335 1.00 86.19 102 SER A N 1
ATOM 831 C CA . SER A 1 102 ? 11.252 -6.255 4.368 1.00 86.19 102 SER A CA 1
ATOM 832 C C . SER A 1 102 ? 11.023 -7.433 3.417 1.00 86.19 102 SER A C 1
ATOM 834 O O . SER A 1 102 ? 11.953 -8.172 3.122 1.00 86.19 102 SER A O 1
ATOM 836 N N . ASN A 1 103 ? 9.791 -7.609 2.949 1.00 89.75 103 ASN A N 1
ATOM 837 C CA . ASN A 1 103 ? 9.368 -8.687 2.064 1.00 89.75 103 ASN A CA 1
ATOM 838 C C . ASN A 1 103 ? 9.323 -8.296 0.580 1.00 89.75 103 ASN A C 1
ATOM 840 O O . ASN A 1 103 ? 9.075 -9.167 -0.246 1.00 89.75 103 ASN A O 1
ATOM 844 N N . LEU A 1 104 ? 9.527 -7.020 0.234 1.00 93.00 104 LEU A N 1
ATOM 845 C CA . LEU A 1 104 ? 9.641 -6.579 -1.157 1.00 93.00 104 LEU A CA 1
ATOM 846 C C . LEU A 1 104 ? 11.116 -6.493 -1.540 1.00 93.00 104 LEU A C 1
ATOM 848 O O . LEU A 1 104 ? 11.895 -5.831 -0.853 1.00 93.00 104 LEU A O 1
ATOM 852 N N . HIS A 1 105 ? 11.488 -7.136 -2.641 1.00 93.50 105 HIS A N 1
ATOM 853 C CA . HIS A 1 105 ? 12.870 -7.178 -3.105 1.00 93.50 105 HIS A CA 1
ATOM 854 C C . HIS A 1 105 ? 13.045 -6.230 -4.278 1.00 93.50 105 HIS A C 1
ATOM 856 O O . HIS A 1 105 ? 12.333 -6.329 -5.276 1.00 93.50 105 HIS A O 1
ATOM 862 N N . VAL A 1 106 ? 13.961 -5.273 -4.132 1.00 92.19 106 VAL A N 1
ATOM 863 C CA . VAL A 1 106 ? 14.345 -4.409 -5.248 1.00 92.19 106 VAL A CA 1
ATOM 864 C C . VAL A 1 106 ? 15.128 -5.262 -6.240 1.00 92.19 106 VAL A C 1
ATOM 866 O O . VAL A 1 106 ? 16.044 -5.972 -5.830 1.00 92.19 106 VAL A O 1
ATOM 869 N N . SER A 1 107 ? 14.753 -5.222 -7.517 1.00 93.06 107 SER A N 1
ATOM 870 C CA . SER A 1 107 ? 15.405 -6.045 -8.535 1.00 93.06 107 SER A CA 1
ATOM 871 C C . SER A 1 107 ? 16.844 -5.574 -8.780 1.00 93.06 107 SER A C 1
ATOM 873 O O . SER A 1 107 ? 17.138 -4.374 -8.755 1.00 93.06 107 SER A O 1
ATOM 875 N N . GLU A 1 108 ? 17.751 -6.518 -9.045 1.00 91.19 108 GLU A N 1
ATOM 876 C CA . GLU A 1 108 ? 19.155 -6.203 -9.349 1.00 91.19 108 GLU A CA 1
ATOM 877 C C . GLU A 1 108 ? 19.268 -5.293 -10.581 1.00 91.19 108 GLU A C 1
ATOM 879 O O . GLU A 1 108 ? 19.983 -4.294 -10.545 1.00 91.19 108 GLU A O 1
ATOM 884 N N . GLU A 1 109 ? 18.492 -5.576 -11.633 1.00 89.50 109 GLU A N 1
ATOM 885 C CA . GLU A 1 109 ? 18.461 -4.783 -12.868 1.00 89.50 109 GLU A CA 1
ATOM 886 C C . GLU A 1 109 ? 18.083 -3.320 -12.589 1.00 89.50 109 GLU A C 1
ATOM 888 O O . GLU A 1 109 ? 18.666 -2.388 -13.150 1.00 89.50 109 GLU A O 1
ATOM 893 N N . PHE A 1 110 ? 17.132 -3.096 -11.681 1.00 89.94 110 PHE A N 1
ATOM 894 C CA . PHE A 1 110 ? 16.720 -1.757 -11.288 1.00 89.94 110 PHE A CA 1
ATOM 895 C C . PHE A 1 110 ? 17.787 -1.035 -10.467 1.00 89.94 110 PHE A C 1
ATOM 897 O O . PHE A 1 110 ? 18.041 0.153 -10.691 1.00 89.94 110 PHE A O 1
ATOM 904 N N . GLU A 1 111 ? 18.438 -1.726 -9.529 1.00 89.69 111 GLU A N 1
ATOM 905 C CA . GLU A 1 111 ? 19.552 -1.145 -8.781 1.00 89.69 111 GLU A CA 1
ATOM 906 C C . GLU A 1 111 ? 20.716 -0.773 -9.695 1.00 89.69 111 GLU A C 1
ATOM 908 O O . GLU A 1 111 ? 21.281 0.316 -9.564 1.00 89.69 111 GLU A O 1
ATOM 913 N N . GLU A 1 112 ? 21.067 -1.653 -10.631 1.00 87.94 112 GLU A N 1
ATOM 914 C CA . GLU A 1 112 ? 22.090 -1.394 -11.633 1.00 87.94 112 GLU A CA 1
ATOM 915 C C . GLU A 1 112 ? 21.709 -0.185 -12.475 1.00 87.94 112 GLU A C 1
ATOM 917 O O . GLU A 1 112 ? 22.496 0.757 -12.561 1.00 87.94 112 GLU A O 1
ATOM 922 N N . HIS A 1 113 ? 20.499 -0.143 -13.031 1.00 84.94 113 HIS A N 1
ATOM 923 C CA . HIS A 1 113 ? 20.039 0.997 -13.816 1.00 84.94 113 HIS A CA 1
ATOM 924 C C . HIS A 1 113 ? 20.123 2.309 -13.033 1.00 84.94 113 HIS A C 1
ATOM 926 O O . HIS A 1 113 ? 20.670 3.296 -13.525 1.00 84.94 113 HIS A O 1
ATOM 932 N N . ARG A 1 114 ? 19.680 2.311 -11.770 1.00 82.94 114 ARG A N 1
ATOM 933 C CA . ARG A 1 114 ? 19.803 3.482 -10.900 1.00 82.94 114 ARG A CA 1
ATOM 934 C C . ARG A 1 114 ? 21.252 3.886 -10.673 1.00 82.94 114 ARG A C 1
ATOM 936 O O . ARG A 1 114 ? 21.532 5.080 -10.729 1.00 82.94 114 ARG A O 1
ATOM 943 N N . ARG A 1 115 ? 22.173 2.947 -10.428 1.00 81.06 115 ARG A N 1
ATOM 944 C CA . ARG A 1 115 ? 23.611 3.240 -10.257 1.00 81.06 115 ARG A CA 1
ATOM 945 C C . ARG A 1 115 ? 24.217 3.834 -11.530 1.00 81.06 115 ARG A C 1
ATOM 947 O O . ARG A 1 115 ? 24.956 4.807 -11.436 1.00 81.06 115 ARG A O 1
ATOM 954 N N . HIS A 1 116 ? 23.855 3.312 -12.700 1.00 73.44 116 HIS A N 1
ATOM 955 C CA . HIS A 1 116 ? 24.327 3.828 -13.988 1.00 73.44 116 HIS A CA 1
ATOM 956 C C . HIS A 1 116 ? 23.755 5.216 -14.312 1.00 73.44 116 HIS A C 1
ATOM 958 O O . HIS A 1 116 ? 24.475 6.045 -14.847 1.00 73.44 116 HIS A O 1
ATOM 964 N N . CYS A 1 117 ? 22.504 5.506 -13.944 1.00 64.69 117 CYS A N 1
ATOM 965 C CA . CYS A 1 117 ? 21.899 6.829 -14.146 1.00 64.69 117 CYS A CA 1
ATOM 966 C C . CYS A 1 117 ? 22.268 7.867 -13.069 1.00 64.69 117 CYS A C 1
ATOM 968 O O . CYS A 1 117 ? 21.996 9.053 -13.255 1.00 64.69 117 CYS A O 1
ATOM 970 N N . SER A 1 118 ? 22.834 7.444 -11.931 1.00 58.69 118 SER A N 1
ATOM 971 C CA . SER A 1 118 ? 23.311 8.345 -10.866 1.00 58.69 118 SER A CA 1
ATOM 972 C C . SER A 1 118 ? 24.831 8.542 -10.853 1.00 58.69 118 SER A C 1
ATOM 974 O O . SER A 1 118 ? 25.302 9.494 -10.231 1.00 58.69 118 SER A O 1
ATOM 976 N N . GLY A 1 119 ? 25.586 7.703 -11.569 1.00 47.94 119 GLY A N 1
ATOM 977 C CA . GLY A 1 119 ? 26.918 8.037 -12.072 1.00 47.94 119 GLY A CA 1
ATOM 978 C C . GLY A 1 119 ? 26.800 8.936 -13.304 1.00 47.94 119 GLY A C 1
ATOM 979 O O . GLY A 1 119 ? 25.831 8.833 -14.046 1.00 47.94 119 GLY A O 1
ATOM 980 N N . ASP A 1 120 ? 27.739 9.860 -13.483 1.00 50.53 120 ASP A N 1
ATOM 981 C CA . ASP A 1 120 ? 27.780 10.817 -14.591 1.00 50.53 120 ASP A CA 1
ATOM 982 C C . ASP A 1 120 ? 27.353 10.215 -15.947 1.00 50.53 120 ASP A C 1
ATOM 984 O O . ASP A 1 120 ? 27.979 9.268 -16.404 1.00 50.53 120 ASP A O 1
ATOM 988 N N . GLU A 1 121 ? 26.327 10.817 -16.575 1.00 49.50 121 GLU A N 1
ATOM 989 C CA . GLU A 1 121 ? 25.900 10.726 -17.995 1.00 49.50 121 GLU A CA 1
ATOM 990 C C . GLU A 1 121 ? 24.418 10.366 -18.206 1.00 49.50 121 GLU A C 1
ATOM 992 O O . GLU A 1 121 ? 24.043 9.326 -18.735 1.00 49.50 121 GLU A O 1
ATOM 997 N N . CYS A 1 122 ? 23.545 11.332 -17.927 1.00 47.03 122 CYS A N 1
ATOM 998 C CA . CYS A 1 122 ? 22.338 11.535 -18.733 1.00 47.03 122 CYS A CA 1
ATOM 999 C C . CYS A 1 122 ? 22.242 13.022 -19.097 1.00 47.03 122 CYS A C 1
ATOM 1001 O O . CYS A 1 122 ? 21.361 13.750 -18.646 1.00 47.03 122 CYS A O 1
ATOM 1003 N N . ARG A 1 123 ? 23.215 13.492 -19.891 1.00 44.47 123 ARG A N 1
ATOM 1004 C CA . ARG A 1 123 ? 23.048 14.683 -20.730 1.00 44.47 123 ARG A CA 1
ATOM 1005 C C . ARG A 1 123 ? 22.472 14.216 -22.064 1.00 44.47 123 ARG A C 1
ATOM 1007 O O . ARG A 1 123 ? 23.197 13.625 -22.858 1.00 44.47 123 ARG A O 1
ATOM 1014 N N . HIS A 1 124 ? 21.203 14.516 -22.303 1.00 38.03 124 HIS A N 1
ATOM 1015 C CA . HIS A 1 124 ? 20.708 14.780 -23.649 1.00 38.03 124 HIS A CA 1
ATOM 1016 C C . HIS A 1 124 ? 20.259 16.236 -23.701 1.00 38.03 124 HIS A C 1
ATOM 1018 O O . HIS A 1 124 ? 19.583 16.666 -22.739 1.00 38.03 124 HIS A O 1
#

Secondary structure (DSSP, 8-state):
--PPPSBSSHHHHSTT--HHHHHHHHTTSEEEEEE-TTSHHHHHHHHH-GGGGG--EEEEETT--TTTGGG-EEEEE-SSS-EEEEEETTT---TTTEE--TTPPBPHHHHHHHHHHHSS----

Radius of gyration: 15.67 Å; chains: 1; bounding box: 39×34×42 Å